Protein 9JM8 (pdb70)

B-factor: mean 16.0, std 9.57, range [5.07, 64.19]

Secondary structure (DSSP, 8-state):
-HHHHHHHHHHHHHHHT-HHHHHHHHHHHHHTT-HHHH--HHHHHHTTSS-HHHHHHHHHHHH-/--HHHHHHHHHHHHHHHHHTT--HHHHHHHHHHHHHHHHHHHHHS--HHHHHHHHHHHHHHHHHH-

Radius of gyration: 13.81 Å; Cα contacts (8 Å, |Δi|>4): 156; chains: 2; bounding box: 30×38×28 Å

Sequence (130 aa):
GEVEKIVREEAARAAREGDKEKLKELLAEAVAKGYVEEATKIAELALKAGAITKEEKAKKYIAKAENMGAVERLAEKAYELLKLVKEAAPLEEVKELADEIIAEAEAALAEKPSVELKVILELAKELLEEAEK

Nearest PDB structures (foldseek):
  8qbt-assembly1_2  TM=5.428E-01  e=6.457E+00  Escherichia coli BW25113
  2ic6-assembly2_B  TM=6.535E-01  e=3.160E+00  Orthohantavirus sinnombreense
  6n9h-assembly1_A  TM=5.692E-01  e=6.966E+00  synthetic construct

Solvent-accessible surface area: 7038 Å² total

Structure (mmCIF, N/CA/C/O backbone):
data_9JM8
#
_entry.id   9JM8
#
_cell.length_a   54.019
_cell.length_b   38.020
_cell.length_c   58.390
_cell.angle_alpha   90.00
_cell.angle_beta   104.15
_cell.angle_gamma   90.00
#
_symmetry.space_group_name_H-M   'C 1 2 1'
#
loop_
_entity.id
_entity.type
_entity.pdbx_description
1 polymer LRD-7A
2 polymer LRD-7V
3 water water
#
loop_
_atom_site.group_PDB
_atom_site.id
_atom_site.type_symbol
_atom_site.label_atom_id
_atom_site.label_alt_id
_atom_site.label_com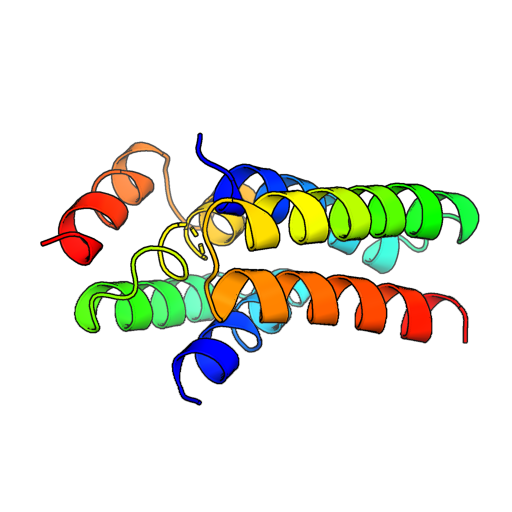p_id
_atom_site.label_asym_id
_atom_site.label_entity_id
_atom_site.label_seq_id
_atom_site.pdbx_PDB_ins_code
_atom_site.Cartn_x
_atom_site.Cartn_y
_atom_site.Cartn_z
_atom_site.occupancy
_atom_site.B_iso_or_equiv
_atom_site.auth_seq_id
_atom_site.auth_comp_id
_atom_site.auth_asym_id
_atom_site.auth_atom_id
_atom_site.pdbx_PDB_model_num
ATOM 1 N N . GLY A 1 3 ? 3.048 -13.975 29.535 1.00 26.98 1 GLY A N 1
ATOM 2 C CA . GLY A 1 3 ? 4.474 -14.352 29.327 1.00 29.61 1 GLY A CA 1
ATOM 3 C C . GLY A 1 3 ? 4.787 -14.956 27.968 1.00 17.74 1 GLY A C 1
ATOM 4 O O . GLY A 1 3 ? 5.465 -14.332 27.137 1.00 18.61 1 GLY A O 1
ATOM 8 N N . GLU A 1 4 ? 4.330 -16.185 27.724 1.00 15.78 2 GLU A N 1
ATOM 9 C CA . GLU A 1 4 ? 4.707 -16.794 26.465 1.00 15.73 2 GLU A CA 1
ATOM 10 C C . GLU A 1 4 ? 3.957 -16.173 25.285 1.00 12.28 2 GLU A C 1
ATOM 11 O O . GLU A 1 4 ? 4.515 -16.096 24.188 1.00 12.98 2 GLU A O 1
ATOM 23 N N . VAL A 1 5 ? 2.714 -15.709 25.477 1.00 11.92 3 VAL A N 1
ATOM 24 C CA . VAL A 1 5 ? 2.005 -15.033 24.388 1.00 13.31 3 VAL A CA 1
ATOM 25 C C . VAL A 1 5 ? 2.800 -13.826 23.926 1.00 11.77 3 VAL A C 1
ATOM 26 O O . VAL A 1 5 ? 2.963 -13.583 22.728 1.00 11.14 3 VAL A O 1
ATOM 39 N N . GLU A 1 6 ? 3.253 -13.024 24.881 1.00 11.07 4 GLU A N 1
ATOM 40 C CA . GLU A 1 6 ? 4.016 -11.829 24.557 1.00 10.02 4 GLU A CA 1
ATOM 41 C C . GLU A 1 6 ? 5.283 -12.177 23.814 1.00 12.06 4 GLU A C 1
ATOM 42 O O . GLU A 1 6 ? 5.626 -11.530 22.825 1.00 11.07 4 GLU A O 1
ATOM 54 N N . LYS A 1 7 ? 5.975 -13.220 24.251 1.00 11.17 5 LYS A N 1
ATOM 55 C CA . LYS A 1 7 ? 7.178 -13.644 23.563 1.00 11.48 5 LYS A CA 1
ATOM 56 C C . LYS A 1 7 ? 6.886 -14.042 22.120 1.00 10.78 5 LYS A C 1
ATOM 57 O O . LYS A 1 7 ? 7.634 -13.688 21.206 1.00 10.60 5 LYS A O 1
ATOM 65 N N . ILE A 1 8 ? 5.820 -14.801 21.892 1.00 11.26 6 ILE A N 1
ATOM 66 C CA . ILE A 1 8 ? 5.509 -15.248 20.540 1.00 10.41 6 ILE A CA 1
ATOM 67 C C . ILE A 1 8 ? 5.194 -14.063 19.636 1.00 9.31 6 ILE A C 1
ATOM 68 O O . ILE A 1 8 ? 5.659 -13.998 18.500 1.00 8.97 6 ILE A O 1
ATOM 84 N N . VAL A 1 9 ? 4.385 -13.122 20.124 1.00 8.21 7 VAL A N 1
ATOM 85 C CA . VAL A 1 9 ? 4.004 -11.955 19.327 1.00 8.80 7 VAL A CA 1
ATOM 86 C C . VAL A 1 9 ? 5.221 -11.102 19.001 1.00 10.24 7 VAL A C 1
ATOM 87 O O . VAL A 1 9 ? 5.389 -10.669 17.866 1.00 8.26 7 VAL A O 1
ATOM 100 N N . ARG A 1 10 ? 6.095 -10.855 19.980 1.00 8.30 8 ARG A N 1
ATOM 101 C CA . ARG A 1 10 ? 7.267 -10.033 19.701 1.00 10.36 8 ARG A CA 1
ATOM 102 C C . ARG A 1 10 ? 8.223 -10.721 18.743 1.00 9.41 8 ARG A C 1
ATOM 103 O O . ARG A 1 10 ? 8.817 -10.069 17.876 1.00 9.28 8 ARG A O 1
ATOM 124 N N A GLU A 1 11 ? 8.384 -12.037 18.866 0.57 9.93 9 GLU A N 1
ATOM 125 N N B GLU A 1 11 ? 8.377 -12.037 18.867 0.43 9.97 9 GLU A N 1
ATOM 126 C CA A GLU A 1 11 ? 9.236 -12.744 17.919 0.57 9.94 9 GLU A CA 1
ATOM 127 C CA B GLU A 1 11 ? 9.224 -12.756 17.926 0.43 10.06 9 GLU A CA 1
ATOM 128 C C A GLU A 1 11 ? 8.652 -12.715 16.514 0.57 9.19 9 GLU A C 1
ATOM 129 C C B GLU A 1 11 ? 8.651 -12.722 16.519 0.43 9.23 9 GLU A C 1
ATOM 130 O O A GLU A 1 11 ? 9.401 -12.614 15.539 0.57 10.52 9 GLU A O 1
ATOM 131 O O B GLU A 1 11 ? 9.406 -12.625 15.549 0.43 10.58 9 GLU A O 1
ATOM 154 N N . ALA A 1 12 ? 7.327 -12.763 16.388 1.00 9.38 10 ALA A N 1
ATOM 155 C CA . ALA A 1 12 ? 6.711 -12.678 15.076 1.00 9.78 10 ALA A CA 1
ATOM 156 C C . ALA A 1 12 ? 6.921 -11.305 14.469 1.00 9.39 10 ALA A C 1
ATOM 157 O O . ALA A 1 12 ? 7.183 -11.191 13.263 1.00 10.21 10 ALA A O 1
ATOM 164 N N . ALA A 1 13 ? 6.792 -10.244 15.271 1.00 8.24 11 ALA A N 1
ATOM 165 C CA . ALA A 1 13 ? 7.098 -8.915 14.756 1.00 8.56 11 ALA A CA 1
ATOM 166 C C . ALA A 1 13 ? 8.536 -8.832 14.243 1.00 9.79 11 ALA A C 1
ATOM 167 O O . ALA A 1 13 ? 8.786 -8.229 13.198 1.00 11.18 11 ALA A O 1
ATOM 174 N N . ARG A 1 14 ? 9.486 -9.420 14.977 1.00 8.26 12 ARG A N 1
ATOM 175 C CA . ARG A 1 14 ? 10.876 -9.404 14.534 1.00 9.43 12 ARG A CA 1
ATOM 176 C C . ARG A 1 14 ? 11.019 -10.181 13.237 1.00 12.25 12 ARG A C 1
ATOM 177 O O . ARG A 1 14 ? 11.683 -9.724 12.302 1.00 11.35 12 ARG A O 1
ATOM 198 N N . ALA A 1 15 ? 10.395 -11.355 13.156 1.00 9.66 13 ALA A N 1
ATOM 199 C CA . ALA A 1 15 ? 10.467 -12.136 11.929 1.00 9.51 13 ALA A CA 1
ATOM 200 C C . ALA A 1 15 ? 9.857 -11.386 10.752 1.00 11.37 13 ALA A C 1
ATOM 201 O O . ALA A 1 15 ? 10.371 -11.458 9.620 1.00 12.03 13 ALA A O 1
ATOM 208 N N . ALA A 1 16 ? 8.755 -10.674 10.987 1.00 9.64 14 ALA A N 1
ATOM 209 C CA . ALA A 1 16 ? 8.148 -9.886 9.928 1.00 10.34 14 ALA A CA 1
ATOM 210 C C . ALA A 1 16 ? 9.090 -8.778 9.479 1.00 9.21 14 ALA A C 1
ATOM 211 O O . ALA A 1 16 ? 9.220 -8.519 8.277 1.00 12.30 14 ALA A O 1
ATOM 218 N N . ARG A 1 17 ? 9.765 -8.120 10.430 1.00 10.30 15 ARG A N 1
ATOM 219 C CA . ARG A 1 17 ? 10.684 -7.046 10.055 1.00 11.07 15 ARG A CA 1
ATOM 220 C C . ARG A 1 17 ? 11.872 -7.599 9.278 1.00 15.24 15 ARG A C 1
ATOM 221 O O . ARG A 1 17 ? 12.364 -6.948 8.348 1.00 13.15 15 ARG A O 1
ATOM 242 N N . GLU A 1 18 ? 12.333 -8.801 9.626 1.00 13.27 16 GLU A N 1
ATOM 243 C CA . GLU A 1 18 ? 13.454 -9.402 8.911 1.00 14.23 16 GLU A CA 1
ATOM 244 C C . GLU A 1 18 ? 13.044 -10.065 7.606 1.00 16.63 16 GLU A C 1
ATOM 245 O O . GLU A 1 18 ? 13.918 -10.355 6.783 1.00 22.00 16 GLU A O 1
ATOM 257 N N . GLY A 1 19 ? 11.755 -10.318 7.392 1.00 15.66 17 GLY A N 1
ATOM 258 C CA . GLY A 1 19 ? 11.312 -11.012 6.196 1.00 15.69 17 GLY A CA 1
ATOM 259 C C . GLY A 1 19 ? 11.501 -12.510 6.241 1.00 22.64 17 GLY A C 1
ATOM 260 O O . GLY A 1 19 ? 11.565 -13.156 5.185 1.00 18.72 17 GLY A O 1
ATOM 264 N N . ASP A 1 20 ? 11.569 -13.095 7.434 1.00 17.03 18 ASP A N 1
ATOM 265 C CA . ASP A 1 20 ? 11.869 -14.519 7.591 1.00 15.33 18 ASP A CA 1
ATOM 266 C C . ASP A 1 20 ? 10.538 -15.267 7.603 1.00 15.55 18 ASP A C 1
ATOM 267 O O . ASP A 1 20 ? 9.868 -15.374 8.636 1.00 12.49 18 ASP A O 1
ATOM 276 N N . LYS A 1 21 ? 10.145 -15.750 6.427 1.00 12.92 19 LYS A N 1
ATOM 277 C CA . LYS A 1 21 ? 8.867 -16.420 6.261 1.00 11.27 19 LYS A CA 1
ATOM 278 C C . LYS A 1 21 ? 8.814 -17.738 7.014 1.00 14.11 19 LYS A C 1
ATOM 279 O O . LYS A 1 21 ? 7.759 -18.109 7.525 1.00 12.58 19 LYS A O 1
ATOM 298 N N . GLU A 1 22 ? 9.917 -18.487 7.078 1.00 13.82 20 GLU A N 1
ATOM 299 C CA . GLU A 1 22 ? 9.871 -19.755 7.797 1.00 13.67 20 GLU A CA 1
ATOM 300 C C . GLU A 1 22 ? 9.652 -19.538 9.295 1.00 11.98 20 GLU A C 1
ATOM 301 O O . GLU A 1 22 ? 8.855 -20.245 9.923 1.00 13.13 20 GLU A O 1
ATOM 313 N N . LYS A 1 23 ? 10.353 -18.571 9.898 1.00 14.40 21 LYS A N 1
ATOM 314 C CA . LYS A 1 23 ? 10.148 -18.310 11.316 1.00 12.31 21 LYS A CA 1
ATOM 315 C C . LYS A 1 23 ? 8.731 -17.824 11.572 1.00 11.17 21 LYS A C 1
ATOM 316 O O . LYS A 1 23 ? 8.112 -18.211 12.565 1.00 11.18 21 LYS A O 1
ATOM 335 N N . LEU A 1 24 ? 8.181 -17.008 10.666 1.00 13.55 22 LEU A N 1
ATOM 336 C CA . LEU A 1 24 ? 6.794 -16.576 10.813 1.00 12.63 22 LEU A CA 1
ATOM 337 C C . LEU A 1 24 ? 5.860 -17.772 10.846 1.00 10.54 22 LEU A C 1
ATOM 338 O O . LEU A 1 24 ? 4.950 -17.840 11.672 1.00 10.60 22 LEU A O 1
ATOM 354 N N . LYS A 1 25 ? 6.044 -18.719 9.932 1.00 9.89 23 LYS A N 1
ATOM 355 C CA . LYS A 1 25 ? 5.187 -19.893 9.925 1.00 9.95 23 LYS A CA 1
ATOM 356 C C . LYS A 1 25 ? 5.404 -20.777 11.153 1.00 9.77 23 LYS A C 1
ATOM 357 O O . LYS A 1 25 ? 4.452 -21.370 11.663 1.00 11.73 23 LYS A O 1
ATOM 376 N N . GLU A 1 26 ? 6.642 -20.877 11.646 1.00 9.46 24 GLU A N 1
ATOM 377 C CA . GLU A 1 26 ? 6.903 -21.681 12.840 1.00 9.80 24 GLU A CA 1
ATOM 378 C C . GLU A 1 26 ? 6.217 -21.061 14.060 1.00 11.67 24 GLU A C 1
ATOM 379 O O . GLU A 1 26 ? 5.611 -21.766 14.874 1.00 10.67 24 GLU A O 1
ATOM 387 N N . LEU A 1 27 ? 6.306 -19.733 14.198 1.00 9.59 25 LEU A N 1
ATOM 388 C CA . LEU A 1 27 ? 5.638 -19.040 15.293 1.00 9.93 25 LEU A CA 1
ATOM 389 C C . LEU A 1 27 ? 4.128 -19.127 15.165 1.00 9.34 25 LEU A C 1
ATOM 390 O O . LEU A 1 27 ? 3.431 -19.342 16.153 1.00 10.02 25 LEU A O 1
ATOM 406 N N . LEU A 1 28 ? 3.615 -18.995 13.949 1.00 8.49 26 LEU A N 1
ATOM 407 C CA . LEU A 1 28 ? 2.195 -19.207 13.694 1.00 8.94 26 LEU A CA 1
ATOM 408 C C . LEU A 1 28 ? 1.768 -20.590 14.164 1.00 9.50 26 LEU A C 1
ATOM 409 O O . LEU A 1 28 ? 0.747 -20.745 14.836 1.00 9.96 26 LEU A O 1
ATOM 425 N N . ALA A 1 29 ? 2.561 -21.613 13.833 1.00 9.66 27 ALA A N 1
ATOM 426 C CA . ALA A 1 29 ? 2.200 -22.978 14.226 1.00 9.69 27 ALA A CA 1
ATOM 427 C C . ALA A 1 29 ? 2.167 -23.130 15.740 1.00 10.42 27 ALA A C 1
ATOM 428 O O . ALA A 1 29 ? 1.322 -23.855 16.289 1.00 9.42 27 ALA A O 1
ATOM 432 N N . GLU A 1 30 ? 3.077 -22.445 16.433 1.00 10.08 28 GLU A N 1
ATOM 433 C CA . GLU A 1 30 ? 3.094 -22.466 17.893 1.00 9.39 28 GLU A CA 1
ATOM 434 C C . GLU A 1 30 ? 1.842 -21.834 18.485 1.00 9.86 28 GLU A C 1
ATOM 435 O O . GLU A 1 30 ? 1.197 -22.396 19.378 1.00 10.47 28 GLU A O 1
ATOM 447 N N . ALA A 1 31 ? 1.501 -20.630 18.021 1.00 9.13 29 ALA A N 1
ATOM 448 C CA . ALA A 1 31 ? 0.301 -19.967 18.500 1.00 8.57 29 ALA A CA 1
ATOM 449 C C . ALA A 1 31 ? -0.952 -20.803 18.252 1.00 7.37 29 ALA A C 1
ATOM 450 O O . ALA A 1 31 ? -1.856 -20.854 19.103 1.00 10.28 29 ALA A O 1
ATOM 457 N N . VAL A 1 32 ? -1.010 -21.472 17.097 1.00 9.19 30 VAL A N 1
ATOM 458 C CA . VAL A 1 32 ? -2.163 -22.298 16.751 1.00 8.95 30 VAL A CA 1
ATOM 459 C C . VAL A 1 32 ? -2.280 -23.486 17.694 1.00 9.74 30 VAL A C 1
ATOM 460 O O . VAL A 1 32 ? -3.354 -23.772 18.242 1.00 10.95 30 VAL A O 1
ATOM 473 N N . ALA A 1 33 ? -1.171 -24.197 17.896 1.00 10.10 31 ALA A N 1
ATOM 474 C CA . ALA A 1 33 ? -1.200 -25.396 18.728 1.00 11.75 31 ALA A CA 1
ATOM 475 C C . ALA A 1 33 ? -1.529 -25.054 20.163 1.00 11.17 31 ALA A C 1
ATOM 476 O O . ALA A 1 33 ? -2.151 -25.856 20.863 1.00 13.70 31 ALA A O 1
ATOM 480 N N . LYS A 1 34 ? -1.125 -23.882 20.624 1.00 13.15 32 LYS A N 1
ATOM 481 C CA . LYS A 1 34 ? -1.369 -23.475 21.996 1.00 11.38 32 LYS A CA 1
ATOM 482 C C . LYS A 1 34 ? -2.725 -22.808 22.176 1.00 10.68 32 LYS A C 1
ATOM 483 O O . LYS A 1 34 ? -3.095 -22.458 23.300 1.00 12.64 32 LYS A O 1
ATOM 502 N N . GLY A 1 35 ? -3.516 -22.696 21.113 1.00 9.34 33 GLY A N 1
ATOM 503 C CA . GLY A 1 35 ? -4.841 -22.128 21.245 1.00 9.78 33 GLY A CA 1
ATOM 504 C C . GLY A 1 35 ? -4.877 -20.646 21.502 1.00 9.07 33 GLY A C 1
ATOM 505 O O . GLY A 1 35 ? -5.842 -20.157 22.092 1.00 11.38 33 GLY A O 1
ATOM 509 N N . TYR A 1 36 ? -3.859 -19.908 21.053 1.00 8.76 34 TYR A N 1
ATOM 510 C CA . TYR A 1 36 ? -3.825 -18.459 21.224 1.00 7.55 34 TYR A CA 1
ATOM 511 C C . TYR A 1 36 ? -4.491 -17.842 19.997 1.00 8.43 34 TYR A C 1
ATOM 512 O O . TYR A 1 36 ? -3.849 -17.654 18.953 1.00 9.05 34 TYR A O 1
ATOM 530 N N . VAL A 1 37 ? -5.775 -17.489 20.125 1.00 8.82 35 VAL A N 1
ATOM 531 C CA . VAL A 1 37 ? -6.528 -17.050 18.956 1.00 9.88 35 VAL A CA 1
ATOM 532 C C . VAL A 1 37 ? -6.030 -15.698 18.478 1.00 9.34 35 VAL A C 1
ATOM 533 O O . VAL A 1 37 ? -5.764 -15.495 17.292 1.00 8.67 35 VAL A O 1
ATOM 546 N N A GLU A 1 38 ? -5.929 -14.735 19.389 0.71 9.17 36 GLU A N 1
ATOM 547 N N B GLU A 1 38 ? -5.899 -14.746 19.383 0.29 9.25 36 GLU A N 1
ATOM 548 C CA A GLU A 1 38 ? -5.493 -13.399 19.006 0.71 8.41 36 GLU A CA 1
ATOM 549 C CA B GLU A 1 38 ? -5.492 -13.426 18.934 0.29 8.44 36 GLU A CA 1
ATOM 550 C C A GLU A 1 38 ? -4.103 -13.438 18.386 0.71 7.59 36 GLU A C 1
ATOM 551 C C B GLU A 1 38 ? -4.085 -13.439 18.373 0.29 7.71 36 GLU A C 1
ATOM 552 O O A GLU A 1 38 ? -3.858 -12.841 17.330 0.71 7.91 36 GLU A O 1
ATOM 553 O O B GLU A 1 38 ? -3.812 -12.802 17.350 0.29 7.90 36 GLU A O 1
ATOM 576 N N . ALA A 1 39 ? -3.176 -14.168 19.014 1.00 7.02 37 ALA A N 1
ATOM 577 C CA . ALA A 1 39 ? -1.832 -14.252 18.466 1.00 7.49 37 ALA A CA 1
ATOM 578 C C . ALA A 1 39 ? -1.853 -14.921 17.097 1.00 6.14 37 ALA A C 1
ATOM 579 O O . ALA A 1 39 ? -1.161 -14.480 16.173 1.00 7.11 37 ALA A O 1
ATOM 586 N N . THR A 1 40 ? -2.662 -15.961 16.934 1.00 7.20 38 THR A N 1
ATOM 587 C CA . THR A 1 40 ? -2.767 -16.626 15.638 1.00 5.75 38 THR A CA 1
ATOM 588 C C . THR A 1 40 ? -3.236 -15.656 14.562 1.00 6.53 38 THR A C 1
ATOM 589 O O . THR A 1 40 ? -2.669 -15.609 13.468 1.00 6.15 38 THR A O 1
ATOM 600 N N . LYS A 1 41 ? -4.259 -14.882 14.849 1.00 6.46 39 LYS A N 1
ATOM 601 C CA . LYS A 1 41 ? -4.813 -13.991 13.846 1.00 6.95 39 LYS A CA 1
ATOM 602 C C . LYS A 1 41 ? -3.817 -12.935 13.467 1.00 7.33 39 LYS A C 1
ATOM 603 O O . LYS A 1 41 ? -3.646 -12.625 12.278 1.00 8.27 39 LYS A O 1
ATOM 641 N N . ILE A 1 43 ? -0.437 -13.026 13.802 1.00 6.11 41 ILE A N 1
ATOM 642 C CA . ILE A 1 43 ? 0.720 -13.618 13.137 1.00 6.31 41 ILE A CA 1
ATOM 643 C C . ILE A 1 43 ? 0.319 -14.100 11.739 1.00 6.34 41 ILE A C 1
ATOM 644 O O . ILE A 1 43 ? 1.093 -13.964 10.772 1.00 7.14 41 ILE A O 1
ATOM 660 N N . ALA A 1 44 ? -0.860 -14.702 11.616 1.00 6.56 42 ALA A N 1
ATOM 661 C CA . ALA A 1 44 ? -1.319 -15.133 10.298 1.00 7.21 42 ALA A CA 1
ATOM 662 C C . ALA A 1 44 ? -1.425 -13.961 9.339 1.00 5.88 42 ALA A C 1
ATOM 663 O O . ALA A 1 44 ? -1.119 -14.100 8.154 1.00 6.79 42 ALA A O 1
ATOM 670 N N . GLU A 1 45 ? -1.876 -12.802 9.811 1.00 5.89 43 GLU A N 1
ATOM 671 C CA . GLU A 1 45 ? -1.958 -11.665 8.907 1.00 5.40 43 GLU A CA 1
ATOM 672 C C . GLU A 1 45 ? -0.574 -11.168 8.504 1.00 6.93 43 GLU A C 1
ATOM 673 O O . GLU A 1 45 ? -0.351 -10.826 7.339 1.00 7.30 43 GLU A O 1
ATOM 685 N N . LEU A 1 46 ? 0.376 -11.106 9.437 1.00 6.20 44 LEU A N 1
ATOM 686 C CA . LEU A 1 46 ? 1.745 -10.775 9.039 1.00 5.89 44 LEU A CA 1
ATOM 687 C C . LEU A 1 46 ? 2.256 -11.786 8.018 1.00 5.81 44 LEU A C 1
ATOM 688 O O . LEU A 1 46 ? 2.918 -11.413 7.037 1.00 6.95 44 LEU A O 1
ATOM 704 N N . ALA A 1 47 ? 2.002 -13.076 8.253 1.00 5.81 45 ALA A N 1
ATOM 705 C CA . ALA A 1 47 ? 2.467 -14.109 7.323 1.00 7.95 45 ALA A CA 1
ATOM 706 C C . ALA A 1 47 ? 1.812 -13.964 5.949 1.00 7.33 45 ALA A C 1
ATOM 707 O O . ALA A 1 47 ? 2.454 -14.182 4.914 1.00 8.10 45 ALA A O 1
ATOM 714 N N . LEU A 1 48 ? 0.544 -13.592 5.920 1.00 5.70 46 LEU A N 1
ATOM 715 C CA . LEU A 1 48 ? -0.152 -13.364 4.658 1.00 5.39 46 LEU A CA 1
ATOM 716 C C . LEU A 1 48 ? 0.467 -12.173 3.929 1.00 9.18 46 LEU A C 1
ATOM 717 O O . LEU A 1 48 ? 0.863 -12.270 2.761 1.00 9.26 46 LEU A O 1
ATOM 733 N N . LYS A 1 49 ? 0.655 -11.051 4.628 1.00 6.36 47 LYS A N 1
ATOM 734 C CA . LYS A 1 49 ? 1.259 -9.892 3.984 1.00 7.36 47 LYS A CA 1
ATOM 735 C C . LYS A 1 49 ? 2.676 -10.182 3.501 1.00 7.84 47 LYS A C 1
ATOM 736 O O . LYS A 1 49 ? 3.100 -9.628 2.482 1.00 8.54 47 LYS A O 1
ATOM 755 N N . ALA A 1 50 ? 3.420 -11.021 4.196 1.00 7.17 48 ALA A N 1
ATOM 756 C CA . ALA A 1 50 ? 4.758 -11.437 3.791 1.00 7.94 48 ALA A CA 1
ATOM 757 C C . ALA A 1 50 ? 4.740 -12.438 2.646 1.00 8.76 48 ALA A C 1
ATOM 758 O O . ALA A 1 50 ? 5.816 -12.818 2.137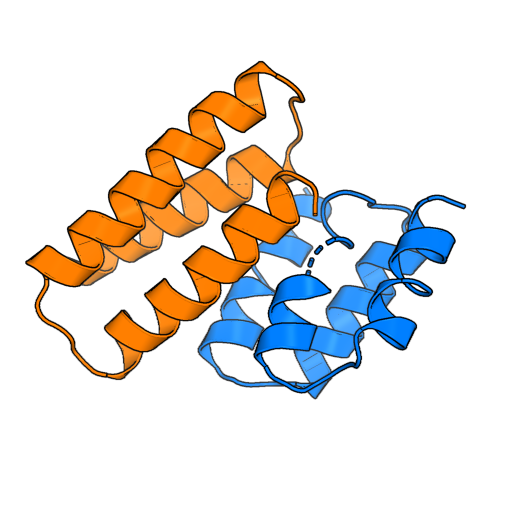 1.00 10.33 48 ALA A O 1
ATOM 765 N N . GLY A 1 51 ? 3.559 -12.882 2.225 1.00 7.57 49 GLY A N 1
ATOM 766 C CA . GLY A 1 51 ? 3.505 -13.897 1.187 1.00 10.30 49 GLY A CA 1
ATOM 767 C C . GLY A 1 51 ? 3.865 -15.295 1.630 1.00 7.37 49 GLY A C 1
ATOM 768 O O . GLY A 1 51 ? 4.158 -16.165 0.778 1.00 10.29 49 GLY A O 1
ATOM 772 N N . ALA A 1 52 ? 3.864 -15.562 2.928 1.00 8.86 50 ALA A N 1
ATOM 773 C CA . ALA A 1 52 ? 4.268 -16.855 3.452 1.00 8.17 50 ALA A CA 1
ATOM 774 C C . ALA A 1 52 ? 3.127 -17.868 3.487 1.00 7.67 50 ALA A C 1
ATOM 775 O O . ALA A 1 52 ? 3.384 -19.080 3.507 1.00 7.72 50 ALA A O 1
ATOM 782 N N . ILE A 1 53 ? 1.882 -17.393 3.566 1.00 6.33 51 ILE A N 1
ATOM 783 C CA . ILE A 1 53 ? 0.700 -18.243 3.587 1.00 5.83 51 ILE A CA 1
ATOM 784 C C . ILE A 1 53 ? -0.347 -17.603 2.684 1.00 6.96 51 ILE A C 1
ATOM 785 O O . ILE A 1 53 ? -0.280 -16.413 2.349 1.0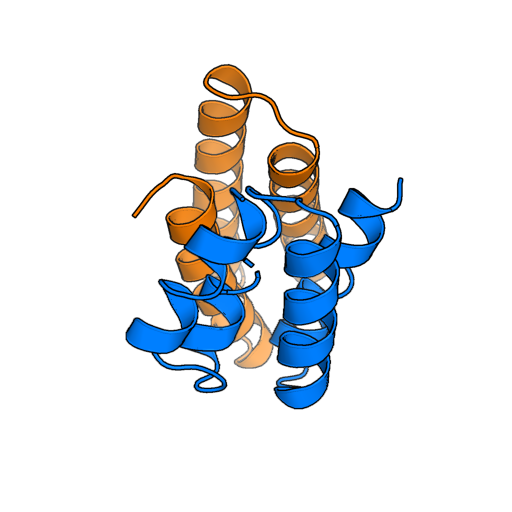0 7.08 51 ILE A O 1
ATOM 801 N N . THR A 1 54 ? -1.369 -18.380 2.375 1.00 7.40 52 THR A N 1
ATOM 802 C CA . THR A 1 54 ? -2.506 -17.908 1.605 1.00 5.23 52 THR A CA 1
ATOM 803 C C . THR A 1 54 ? -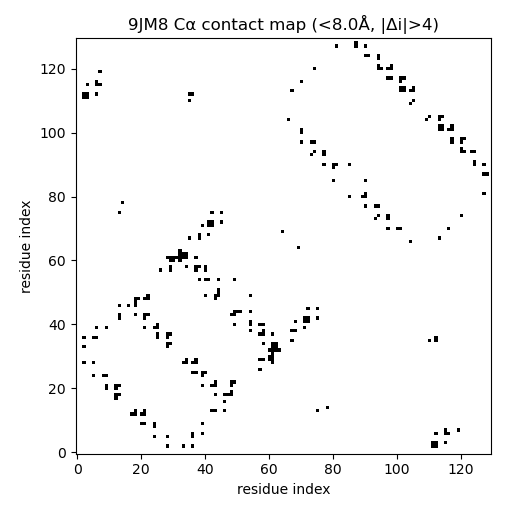3.680 -17.561 2.518 1.00 6.07 52 THR A C 1
ATOM 804 O O . THR A 1 54 ? -3.705 -17.870 3.708 1.00 6.98 52 THR A O 1
ATOM 815 N N . LYS A 1 55 ? -4.693 -16.919 1.934 1.00 8.17 53 LYS A N 1
ATOM 816 C CA . LYS A 1 55 ? -5.899 -16.598 2.682 1.00 5.55 53 LYS A CA 1
ATOM 817 C C . LYS A 1 55 ? -6.617 -17.864 3.140 1.00 7.83 53 LYS A C 1
ATOM 818 O O . LYS A 1 55 ? -7.108 -17.935 4.275 1.00 7.62 53 LYS A O 1
ATOM 826 N N . GLU A 1 56 ? -6.644 -18.898 2.307 1.00 7.48 54 GLU A N 1
ATOM 827 C CA . GLU A 1 56 ? -7.267 -20.154 2.732 1.00 8.21 54 GLU A CA 1
ATOM 828 C C . GLU A 1 56 ? -6.490 -20.800 3.875 1.00 8.32 54 GLU A C 1
ATOM 829 O O . GLU A 1 56 ? -7.079 -21.297 4.849 1.00 8.32 54 GLU A O 1
ATOM 841 N N . GLU A 1 57 ? -5.167 -20.779 3.813 1.00 7.24 55 GLU A N 1
ATOM 842 C CA . GLU A 1 57 ? -4.366 -21.305 4.914 1.00 6.51 55 GLU A CA 1
ATOM 843 C C . GLU A 1 57 ? -4.612 -20.503 6.180 1.00 6.78 55 GLU A C 1
ATOM 844 O O . GLU A 1 57 ? -4.776 -21.078 7.260 1.00 8.14 55 GLU A O 1
ATOM 856 N N . LYS A 1 58 ? -4.656 -19.176 6.064 1.00 6.93 56 LYS A N 1
ATOM 857 C CA . LYS A 1 58 ? -4.964 -18.330 7.206 1.00 7.14 56 LYS A CA 1
ATOM 858 C C . LYS A 1 58 ? -6.272 -18.749 7.858 1.00 7.45 56 LYS A C 1
ATOM 859 O O . LYS A 1 58 ? -6.351 -18.872 9.084 1.00 7.57 56 LYS A O 1
ATOM 878 N N . ALA A 1 59 ? -7.317 -18.958 7.052 1.00 5.90 57 ALA A N 1
ATOM 879 C CA . ALA A 1 59 ? -8.601 -19.339 7.634 1.00 7.74 57 ALA A CA 1
ATOM 880 C C . ALA A 1 59 ? -8.493 -20.664 8.369 1.00 8.42 57 ALA A C 1
ATOM 881 O O . ALA A 1 59 ? -9.060 -20.817 9.451 1.00 8.10 57 ALA A O 1
ATOM 885 N N A LYS A 1 60 ? -7.739 -21.613 7.820 0.69 8.29 58 LYS A N 1
ATOM 886 N N B LYS A 1 60 ? -7.756 -21.627 7.803 0.31 8.33 58 LYS A N 1
ATOM 887 C CA A LYS A 1 60 ? -7.581 -22.916 8.459 0.69 8.77 58 LYS A CA 1
ATOM 888 C CA B LYS A 1 60 ? -7.580 -22.917 8.464 0.31 8.81 58 LYS A CA 1
ATOM 889 C C A LYS A 1 60 ? -6.796 -22.818 9.759 0.69 8.14 58 LYS A C 1
ATOM 890 C C B LYS A 1 60 ? -6.828 -22.774 9.782 0.31 8.43 58 LYS A C 1
ATOM 891 O O A LYS A 1 60 ? -7.164 -23.454 10.760 0.69 9.19 58 LYS A O 1
ATOM 892 O O B LYS A 1 60 ? -7.221 -23.364 10.799 0.31 9.18 58 LYS A O 1
ATOM 907 N N . TYR A 1 61 ? -5.750 -21.983 9.790 1.00 7.32 59 TYR A N 1
ATOM 908 C CA . TYR A 1 61 ? -4.979 -21.802 11.012 1.00 8.01 59 TYR A CA 1
ATOM 909 C C . TYR A 1 61 ? -5.847 -21.166 12.097 1.00 6.89 59 TYR A C 1
ATOM 910 O O . TYR A 1 61 ? -5.789 -21.563 13.276 1.00 6.99 59 TYR A O 1
ATOM 928 N N . ILE A 1 62 ? -6.644 -20.149 11.728 1.00 7.08 60 ILE A N 1
ATOM 929 C CA . ILE A 1 62 ? -7.488 -19.485 12.707 1.00 7.01 60 ILE A CA 1
ATOM 930 C C . ILE A 1 62 ? -8.484 -20.478 13.277 1.00 9.13 60 ILE A C 1
ATOM 931 O O . ILE A 1 62 ? -8.704 -20.528 14.497 1.00 9.00 60 ILE A O 1
ATOM 947 N N . ALA A 1 63 ? -9.080 -21.299 12.411 1.00 8.89 61 ALA A N 1
ATOM 948 C CA . ALA A 1 63 ? -10.036 -22.300 12.888 1.00 8.32 61 ALA A CA 1
ATOM 949 C C . ALA A 1 63 ? -9.383 -23.266 13.862 1.00 9.57 61 ALA A C 1
ATOM 950 O O . ALA A 1 63 ? -9.965 -23.602 14.902 1.00 10.67 61 ALA A O 1
ATOM 954 N N . LYS A 1 64 ? -8.184 -23.724 13.553 1.00 8.70 62 LYS A N 1
ATOM 955 C CA . LYS A 1 64 ? -7.500 -24.671 14.416 1.00 10.84 62 LYS A CA 1
ATOM 956 C C . LYS A 1 64 ? -7.166 -24.030 15.755 1.00 11.76 62 LYS A C 1
ATOM 957 O O . LYS A 1 64 ? -7.269 -24.672 16.805 1.00 12.21 62 LYS A O 1
ATOM 976 N N . ALA A 1 65 ? -6.771 -22.759 15.756 1.00 9.41 63 ALA A N 1
ATOM 977 C CA . ALA A 1 65 ? -6.470 -22.107 17.018 1.00 9.49 63 ALA A CA 1
ATOM 978 C C . ALA A 1 65 ? -7.720 -21.991 17.876 1.00 10.50 63 ALA A C 1
ATOM 979 O O . ALA A 1 65 ? -7.668 -22.191 19.097 1.00 12.67 63 ALA A O 1
ATOM 986 N N . GLU A 1 66 ? -8.853 -21.650 17.266 1.00 11.41 64 GLU A N 1
ATOM 987 C CA . GLU A 1 66 ? -10.090 -21.547 18.035 1.00 12.67 64 GLU A CA 1
ATOM 988 C C . GLU A 1 66 ? -10.475 -22.888 18.629 1.00 12.84 64 GLU A C 1
ATOM 989 O O . GLU A 1 66 ? -10.915 -22.958 19.783 1.00 15.19 64 GLU A O 1
ATOM 1001 N N . ASN A 1 67 ? -10.269 -23.960 17.878 1.00 13.20 65 ASN A N 1
ATOM 1002 C CA . ASN A 1 67 ? -10.503 -25.332 18.329 1.00 20.64 65 ASN A CA 1
ATOM 1003 C C . ASN A 1 67 ? -9.648 -25.603 19.544 1.00 23.95 65 ASN A C 1
ATOM 1004 O O . ASN A 1 67 ? -8.442 -25.341 19.538 1.00 24.29 65 ASN A O 1
ATOM 1015 N N . MET B 2 1 ? -12.406 -9.097 8.579 1.00 35.13 0 MET B N 1
ATOM 1016 C CA . MET B 2 1 ? -11.246 -9.074 9.452 1.00 16.04 0 MET B CA 1
ATOM 1017 C C . MET B 2 1 ? -11.629 -8.520 1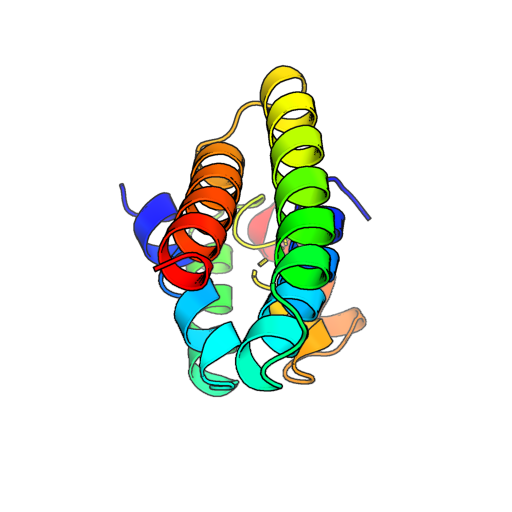0.813 1.00 17.83 0 MET B C 1
ATOM 1018 O O . MET B 2 1 ? -12.453 -7.601 10.921 1.00 20.15 0 MET B O 1
ATOM 1020 N N . GLY B 2 2 ? -11.039 -9.078 11.869 1.00 11.21 1 GLY B N 1
ATOM 1021 C CA . GLY B 2 2 ? -11.175 -8.535 13.200 1.00 11.26 1 GLY B CA 1
ATOM 1022 C C . GLY B 2 2 ? -10.074 -7.539 13.527 1.00 9.60 1 GLY B C 1
ATOM 1023 O O . GLY B 2 2 ? -9.316 -7.079 12.671 1.00 9.67 1 GLY B O 1
ATOM 1024 N N . ALA B 2 3 ? -9.978 -7.219 14.805 1.00 7.51 2 ALA B N 1
ATOM 1025 C CA . ALA B 2 3 ? -9.172 -6.078 15.227 1.00 8.80 2 ALA B CA 1
ATOM 1026 C C . ALA B 2 3 ? -7.679 -6.331 15.061 1.00 8.03 2 ALA B C 1
ATOM 1027 O O . ALA B 2 3 ? -6.952 -5.467 14.558 1.00 7.90 2 ALA B O 1
ATOM 1034 N N . VAL B 2 4 ? -7.184 -7.490 15.495 1.00 7.04 3 VAL B N 1
ATOM 1035 C CA . VAL B 2 4 ? -5.741 -7.709 15.446 1.00 7.52 3 VAL B CA 1
ATOM 1036 C C . VAL B 2 4 ? -5.244 -7.831 14.015 1.00 8.00 3 VAL B C 1
ATOM 1037 O O . VAL B 2 4 ? -4.122 -7.409 13.707 1.00 7.45 3 VAL B O 1
ATOM 1050 N N . GLU B 2 5 ? -6.052 -8.384 13.109 1.00 7.45 4 GLU B N 1
ATOM 1051 C CA . GLU B 2 5 ? -5.663 -8.467 11.704 1.00 7.60 4 GLU B CA 1
ATOM 1052 C C . GLU B 2 5 ? -5.539 -7.074 11.104 1.00 7.74 4 GLU B C 1
ATOM 1053 O O . GLU B 2 5 ? -4.607 -6.805 10.336 1.00 7.32 4 GLU B O 1
ATOM 1065 N N . ARG B 2 6 ? -6.486 -6.185 11.399 1.00 8.03 5 ARG B N 1
ATOM 1066 C CA . ARG B 2 6 ? -6.383 -4.818 10.899 1.00 9.34 5 ARG B CA 1
ATOM 1067 C C . ARG B 2 6 ? -5.103 -4.158 11.390 1.00 7.40 5 ARG B C 1
ATOM 1068 O O . ARG B 2 6 ? -4.424 -3.437 10.644 1.00 8.22 5 ARG B O 1
ATOM 1089 N N . LEU B 2 7 ? -4.751 -4.385 12.652 1.00 7.35 6 LEU B N 1
ATOM 1090 C CA . LEU B 2 7 ? -3.515 -3.830 13.194 1.00 6.69 6 LEU B CA 1
ATOM 1091 C C . LEU B 2 7 ? -2.287 -4.434 12.543 1.00 6.10 6 LEU B C 1
ATOM 1092 O O . LEU B 2 7 ? -1.339 -3.720 12.227 1.00 7.33 6 LEU B O 1
ATOM 1108 N N . ALA B 2 8 ? -2.297 -5.741 12.300 1.00 7.08 7 ALA B N 1
ATOM 1109 C CA . ALA B 2 8 ? -1.153 -6.388 11.683 1.00 6.68 7 ALA B CA 1
ATOM 1110 C C . ALA B 2 8 ? -0.930 -5.868 10.274 1.00 7.66 7 ALA B C 1
ATOM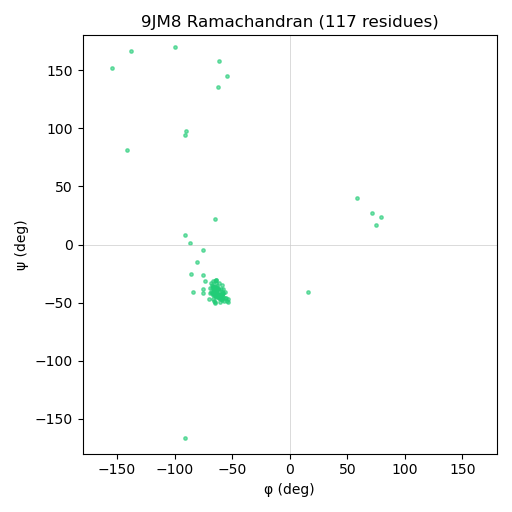 1111 O O . ALA B 2 8 ? 0.216 -5.730 9.822 1.00 7.27 7 ALA B O 1
ATOM 1118 N N . GLU B 2 9 ? -2.015 -5.634 9.544 1.00 7.18 8 GLU B N 1
ATOM 1119 C CA . GLU B 2 9 ? -1.901 -5.123 8.188 1.00 7.94 8 GLU B CA 1
ATOM 1120 C C . GLU B 2 9 ? -1.231 -3.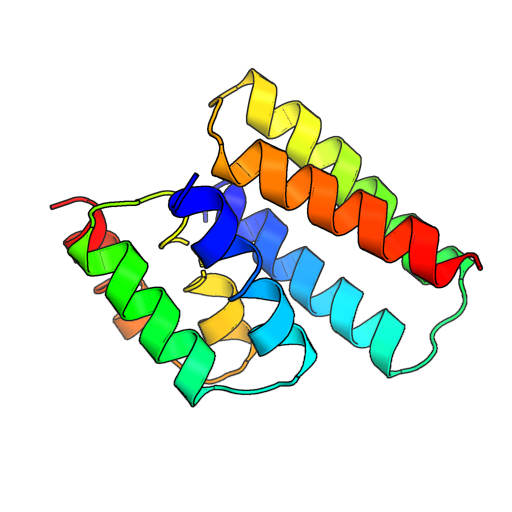757 8.185 1.00 7.82 8 GLU B C 1
ATOM 1121 O O . GLU B 2 9 ? -0.331 -3.481 7.386 1.00 8.01 8 GLU B O 1
ATOM 1133 N N . LYS B 2 10 ? -1.644 -2.893 9.095 1.00 6.48 9 LYS B N 1
ATOM 1134 C CA . LYS B 2 10 ? -1.016 -1.577 9.233 1.00 7.92 9 LYS B CA 1
ATOM 1135 C C . LYS B 2 10 ? 0.422 -1.695 9.733 1.00 6.70 9 LYS B C 1
ATOM 1136 O O . LYS B 2 10 ? 1.300 -0.949 9.286 1.00 7.72 9 LYS B O 1
ATOM 1155 N N . ALA B 2 11 ? 0.690 -2.625 10.638 1.00 6.88 10 ALA B N 1
ATOM 1156 C CA . ALA B 2 11 ? 2.040 -2.819 11.146 1.00 7.19 10 ALA B CA 1
ATOM 1157 C C . ALA B 2 11 ? 2.990 -3.226 10.031 1.00 7.12 10 ALA B C 1
ATOM 1158 O O . ALA B 2 11 ? 4.150 -2.783 9.992 1.00 7.84 10 ALA B O 1
ATOM 1165 N N . TYR B 2 12 ? 2.522 -4.066 9.107 1.00 7.07 11 TYR B N 1
ATOM 1166 C CA . TYR B 2 12 ? 3.345 -4.449 7.965 1.00 6.48 11 TYR B CA 1
ATOM 1167 C C . TYR B 2 12 ? 3.710 -3.227 7.140 1.00 7.58 11 TYR B C 1
ATOM 1168 O O . TYR B 2 12 ? 4.856 -3.082 6.693 1.00 7.99 11 TYR B O 1
ATOM 1186 N N . GLU B 2 13 ? 2.739 -2.345 6.909 1.00 7.64 12 GLU B N 1
ATOM 1187 C CA . GLU B 2 13 ? 3.020 -1.107 6.184 1.00 9.60 12 GLU B CA 1
ATOM 1188 C C . GLU B 2 13 ? 3.998 -0.223 6.953 1.00 9.07 12 GLU B C 1
ATOM 1189 O O . GLU B 2 13 ? 4.851 0.443 6.352 1.00 8.87 12 GLU B O 1
ATOM 1201 N N . LEU B 2 14 ? 3.876 -0.188 8.282 1.00 6.86 13 LEU B N 1
ATOM 1202 C CA . LEU B 2 14 ? 4.784 0.592 9.121 1.00 7.52 13 LEU B CA 1
ATOM 1203 C C . LEU B 2 14 ? 6.207 0.061 9.013 1.00 8.99 13 LEU B C 1
ATOM 1204 O O . LEU B 2 14 ? 7.172 0.836 8.904 1.00 7.94 13 LEU B O 1
ATOM 1220 N N . LEU B 2 15 ? 6.365 -1.263 9.028 1.00 8.62 14 LEU B N 1
ATOM 1221 C CA . LEU B 2 15 ? 7.691 -1.859 8.865 1.00 9.31 14 LEU B CA 1
ATOM 1222 C C . LEU B 2 15 ? 8.282 -1.508 7.504 1.00 9.45 14 LEU B C 1
ATOM 1223 O O . LEU B 2 15 ? 9.499 -1.248 7.382 1.00 8.88 14 LEU B O 1
ATOM 1239 N N . LYS B 2 16 ? 7.447 -1.469 6.465 1.00 7.90 15 LYS B N 1
ATOM 1240 C CA . LYS B 2 16 ? 7.921 -1.042 5.155 1.00 8.89 15 LYS B CA 1
ATOM 1241 C C . LYS B 2 16 ? 8.434 0.389 5.200 1.00 8.47 15 LYS B C 1
ATOM 1242 O O . LYS B 2 16 ? 9.508 0.688 4.662 1.00 10.40 15 LYS B O 1
ATOM 1261 N N . LEU B 2 17 ? 7.682 1.291 5.824 1.00 8.57 16 LEU B N 1
ATOM 1262 C CA . LEU B 2 17 ? 8.148 2.675 5.926 1.00 8.90 16 LEU B CA 1
ATOM 1263 C C . LEU B 2 17 ? 9.496 2.760 6.635 1.00 9.60 16 LEU B C 1
ATOM 1264 O O . LEU B 2 17 ? 10.383 3.520 6.225 1.00 9.90 16 LEU B O 1
ATOM 1280 N N . VAL B 2 18 ? 9.675 1.998 7.709 1.00 7.72 17 VAL B N 1
ATOM 1281 C CA . VAL B 2 18 ? 10.935 2.050 8.447 1.00 8.27 17 VAL B CA 1
ATOM 1282 C C . VAL B 2 18 ? 12.071 1.508 7.594 1.00 10.11 17 VAL B C 1
ATOM 1283 O O . VAL B 2 18 ? 13.134 2.135 7.473 1.00 9.65 17 VAL B O 1
ATOM 1296 N N . LYS B 2 19 ? 11.855 0.350 6.960 1.00 8.69 18 LYS B N 1
ATOM 1297 C CA . LYS B 2 19 ? 12.912 -0.266 6.157 1.00 9.27 18 LYS B CA 1
ATOM 1298 C C . LYS B 2 19 ? 13.310 0.583 4.968 1.00 10.41 18 LYS B C 1
ATOM 1299 O O . LYS B 2 19 ? 14.483 0.561 4.573 1.00 12.01 18 LYS B O 1
ATOM 1318 N N . GLU B 2 20 ? 12.375 1.322 4.377 1.00 9.49 19 GLU B N 1
ATOM 1319 C CA . GLU B 2 20 ? 12.642 2.174 3.220 1.00 11.33 19 GLU B CA 1
ATOM 1320 C C . GLU B 2 20 ? 13.037 3.584 3.611 1.00 9.67 19 GLU B C 1
ATOM 1321 O O . GLU B 2 20 ? 13.157 4.447 2.740 1.00 11.12 19 GLU B O 1
ATOM 1333 N N . ALA B 2 21 ? 13.254 3.832 4.899 1.00 8.48 20 ALA B N 1
ATOM 1334 C CA . ALA B 2 21 ? 13.731 5.130 5.362 1.00 7.43 20 ALA B CA 1
ATOM 1335 C C . ALA B 2 21 ? 12.774 6.249 4.955 1.00 10.45 20 ALA B C 1
ATOM 1336 O O . ALA B 2 21 ? 13.187 7.356 4.585 1.00 11.54 20 ALA B O 1
ATOM 1343 N N . ALA B 2 22 ? 11.467 5.976 5.041 1.00 9.79 21 ALA B N 1
ATOM 1344 C CA . ALA B 2 22 ? 10.493 7.012 4.814 1.00 10.68 21 ALA B CA 1
ATOM 1345 C C . ALA B 2 22 ? 10.666 8.134 5.839 1.00 11.52 21 ALA B C 1
ATOM 1346 O O . ALA B 2 22 ? 11.216 7.933 6.920 1.00 11.37 21 ALA B O 1
ATOM 1353 N N . PRO B 2 23 ? 10.182 9.326 5.514 1.00 11.51 22 PRO B N 1
ATOM 1354 C CA . PRO B 2 23 ? 10.280 10.439 6.458 1.00 10.54 22 PRO B CA 1
ATOM 1355 C C . PRO B 2 23 ? 9.674 10.102 7.810 1.00 9.31 22 PRO B C 1
ATOM 1356 O O . PRO B 2 23 ? 8.649 9.412 7.916 1.00 9.71 22 PRO B O 1
ATOM 1367 N N . LEU B 2 24 ? 10.291 10.644 8.861 1.00 9.99 23 LEU B N 1
ATOM 1368 C CA . LEU B 2 24 ? 9.836 10.362 10.215 1.00 11.33 23 LEU B CA 1
ATOM 1369 C C . LEU B 2 24 ? 8.386 10.771 10.414 1.00 9.51 23 LEU B C 1
ATOM 1370 O O . LEU B 2 24 ? 7.639 10.092 11.123 1.00 10.47 23 LEU B O 1
ATOM 1386 N N . GLU B 2 25 ? 7.952 11.859 9.776 1.00 11.64 24 GLU B N 1
ATOM 1387 C CA . GLU B 2 25 ? 6.566 12.275 9.968 1.00 10.29 24 GLU B CA 1
ATOM 1388 C C . GLU B 2 25 ? 5.607 11.221 9.439 1.00 10.39 24 GLU B C 1
ATOM 1389 O O . GLU B 2 25 ? 4.504 11.061 9.968 1.00 10.02 24 GLU B O 1
ATOM 1401 N N . GLU B 2 26 ? 6.009 10.479 8.408 1.00 10.55 25 GLU B N 1
ATOM 1402 C CA . GLU B 2 26 ? 5.137 9.440 7.872 1.00 9.80 25 GLU B CA 1
ATOM 1403 C C . GLU B 2 26 ? 5.109 8.217 8.774 1.00 10.19 25 GLU B C 1
ATOM 1404 O O . GLU B 2 26 ? 4.059 7.605 8.997 1.00 9.36 25 GLU B O 1
ATOM 1416 N N . VAL B 2 27 ? 6.273 7.832 9.274 1.00 9.05 26 VAL B N 1
ATOM 1417 C CA . VAL B 2 27 ? 6.360 6.793 10.289 1.00 8.17 26 VAL B CA 1
ATOM 1418 C C . VAL B 2 27 ? 5.490 7.132 11.478 1.00 10.62 26 VAL B C 1
ATOM 1419 O O . VAL B 2 27 ? 4.705 6.308 11.941 1.00 9.10 26 VAL B O 1
ATOM 1432 N N . LYS B 2 28 ? 5.600 8.360 11.985 1.00 8.88 27 LYS B N 1
ATOM 1433 C CA . LYS B 2 28 ? 4.845 8.721 13.175 1.00 8.58 27 LYS B CA 1
ATOM 1434 C C . LYS B 2 28 ? 3.341 8.734 12.893 1.00 8.41 27 LYS B C 1
ATOM 1435 O O . LYS B 2 28 ? 2.554 8.270 13.716 1.00 9.63 27 LYS B O 1
ATOM 1454 N N . GLU B 2 29 ? 2.928 9.263 11.744 1.00 9.58 28 GLU B N 1
ATOM 1455 C CA . GLU B 2 29 ? 1.506 9.267 11.410 1.00 11.88 28 GLU B CA 1
ATOM 1456 C C . GLU B 2 29 ? 0.918 7.868 11.508 1.00 11.10 28 GLU B C 1
ATOM 1457 O O . GLU B 2 29 ? -0.114 7.651 12.147 1.00 10.56 28 GLU B O 1
ATOM 1465 N N . LEU B 2 30 ? 1.580 6.890 10.893 1.00 8.35 29 LEU B N 1
ATOM 1466 C CA . LEU B 2 30 ? 1.020 5.547 10.873 1.00 7.71 29 LEU B CA 1
ATOM 1467 C C . LEU B 2 30 ? 1.181 4.865 12.222 1.00 10.33 29 LEU B C 1
ATOM 1468 O O . LEU B 2 30 ? 0.256 4.193 12.688 1.00 9.61 29 LEU B O 1
ATOM 1484 N N . ALA B 2 31 ? 2.316 5.066 12.899 1.00 9.14 30 ALA B N 1
ATOM 1485 C CA . ALA B 2 31 ? 2.479 4.468 14.214 1.00 8.35 30 ALA B CA 1
ATOM 1486 C C . ALA B 2 31 ? 1.420 4.985 15.173 1.00 8.53 30 ALA B C 1
ATOM 1487 O O . ALA B 2 31 ? 0.828 4.216 15.933 1.00 8.77 30 ALA B O 1
ATOM 1494 N N . ASP B 2 32 ? 1.161 6.298 15.144 1.00 10.36 31 ASP B N 1
ATOM 1495 C CA . ASP B 2 32 ? 0.161 6.878 16.035 1.00 11.66 31 ASP B CA 1
ATOM 1496 C C . ASP B 2 32 ? -1.240 6.373 15.702 1.00 9.02 31 ASP B C 1
ATOM 1497 O O . ASP B 2 32 ? -2.077 6.199 16.598 1.00 11.56 31 ASP B O 1
ATOM 1506 N N . GLU B 2 33 ? -1.537 6.183 14.419 1.00 9.40 32 GLU B N 1
ATOM 1507 C CA . GLU B 2 33 ? -2.813 5.568 14.059 1.00 11.28 32 GLU B CA 1
ATOM 1508 C C . GLU B 2 33 ? -2.934 4.176 14.676 1.00 10.19 32 GLU B C 1
ATOM 1509 O O . GLU B 2 33 ? -3.955 3.844 15.298 1.00 11.69 32 GLU B O 1
ATOM 1521 N N . ILE B 2 34 ? -1.877 3.359 14.559 1.00 9.54 33 ILE B N 1
ATOM 1522 C CA . ILE B 2 34 ? -1.880 2.022 15.153 1.00 8.33 33 ILE B CA 1
ATOM 1523 C C . ILE B 2 34 ? -2.051 2.085 16.659 1.00 8.25 33 ILE B C 1
ATOM 1524 O O . ILE B 2 34 ? -2.807 1.292 17.236 1.00 9.10 33 ILE B O 1
ATOM 1540 N N . ILE B 2 35 ? -1.329 3.001 17.316 1.00 10.45 34 ILE B N 1
ATOM 1541 C CA . ILE B 2 35 ? -1.386 3.103 18.766 1.00 10.58 34 ILE B CA 1
ATOM 1542 C C . ILE B 2 35 ? -2.806 3.428 19.202 1.00 12.26 34 ILE B C 1
ATOM 1543 O O . ILE B 2 35 ? -3.366 2.776 20.090 1.00 11.91 34 ILE B O 1
ATOM 1559 N N . ALA B 2 36 ? -3.417 4.439 18.575 1.00 11.20 35 ALA B N 1
ATOM 1560 C CA . ALA B 2 36 ? -4.779 4.811 18.960 1.00 13.40 35 ALA B CA 1
ATOM 1561 C C . ALA B 2 36 ? -5.753 3.669 18.701 1.00 12.51 35 ALA B C 1
ATOM 1562 O O . ALA B 2 36 ? -6.647 3.399 19.512 1.00 14.12 35 ALA B O 1
ATOM 1566 N N . GLU B 2 37 ? -5.613 2.999 17.558 1.00 11.25 36 GLU B N 1
ATOM 1567 C CA . GLU B 2 37 ? -6.509 1.900 17.232 1.00 10.56 36 GLU B CA 1
ATOM 1568 C C . GLU B 2 37 ? -6.350 0.742 18.208 1.00 10.76 36 GLU B C 1
ATOM 1569 O O . GLU B 2 37 ? -7.353 0.141 18.627 1.00 12.04 36 GLU B O 1
ATOM 1581 N N . ALA B 2 38 ? -5.103 0.406 18.576 1.00 10.26 37 ALA B N 1
ATOM 1582 C CA . ALA B 2 38 ? -4.869 -0.677 19.530 1.00 9.82 37 ALA B CA 1
ATOM 1583 C C . ALA B 2 38 ? -5.424 -0.331 20.911 1.00 12.36 37 ALA B C 1
ATOM 1584 O O . ALA B 2 38 ? -5.977 -1.196 21.598 1.00 12.67 37 ALA B O 1
ATOM 1591 N N . GLU B 2 39 ? -5.287 0.929 21.334 1.00 13.98 38 GLU B N 1
ATOM 1592 C CA . GLU B 2 39 ? -5.835 1.341 22.623 1.00 14.97 38 GLU B CA 1
ATOM 1593 C C . GLU B 2 39 ? -7.343 1.158 22.642 1.00 18.25 38 GLU B C 1
ATOM 1594 O O . GLU B 2 39 ? -7.909 0.613 23.600 1.00 16.76 38 GLU B O 1
ATOM 1606 N N . ALA B 2 40 ? -8.012 1.592 21.577 1.00 13.98 39 ALA B N 1
ATOM 1607 C CA . ALA B 2 40 ? -9.460 1.429 21.512 1.00 14.46 39 ALA B CA 1
ATOM 1608 C C . ALA B 2 40 ? -9.842 -0.051 21.502 1.00 16.71 39 ALA B C 1
ATOM 1609 O O . ALA B 2 40 ? -10.781 -0.476 22.194 1.00 16.56 39 ALA B O 1
ATOM 1616 N N . ALA B 2 41 ? -9.126 -0.858 20.721 1.00 13.09 40 ALA B N 1
ATOM 1617 C CA . ALA B 2 41 ? -9.423 -2.286 20.654 1.00 13.62 40 ALA B CA 1
ATOM 1618 C C . ALA B 2 41 ? -9.200 -2.974 21.994 1.00 15.41 40 ALA B C 1
ATOM 1619 O O . ALA B 2 41 ? -9.931 -3.909 22.351 1.00 15.08 40 ALA B O 1
ATOM 1626 N N . LEU B 2 42 ? -8.181 -2.546 22.736 1.00 15.27 41 LEU B N 1
ATOM 1627 C CA . LEU B 2 42 ? -7.879 -3.160 24.021 1.00 16.08 41 LEU B CA 1
ATOM 1628 C C . LEU B 2 42 ? -9.023 -2.950 24.996 1.00 20.39 41 LEU B C 1
ATOM 1629 O O . LEU B 2 42 ? -9.375 -3.863 25.750 1.00 18.62 41 LEU B O 1
ATOM 1645 N N . ALA B 2 43 ? -9.615 -1.751 24.989 1.00 18.33 42 ALA B N 1
ATOM 1646 C CA . ALA B 2 43 ? -10.747 -1.471 25.862 1.00 21.92 42 ALA B CA 1
ATOM 1647 C C . ALA B 2 43 ? -11.952 -2.332 25.518 1.00 22.90 42 ALA B C 1
ATOM 1648 O O . ALA B 2 43 ? -12.761 -2.650 26.395 1.00 21.87 42 ALA B O 1
ATOM 1652 N N . GLU B 2 44 ? -12.104 -2.707 24.254 1.00 20.22 43 GLU B N 1
ATOM 1653 C CA . GLU B 2 44 ? -13.279 -3.461 23.849 1.00 19.44 43 GLU B CA 1
ATOM 1654 C C . GLU B 2 44 ? -13.113 -4.955 24.104 1.00 16.13 43 GLU B C 1
ATOM 1655 O O . GLU B 2 44 ? -14.050 -5.626 24.557 1.00 19.51 43 GLU B O 1
ATOM 1667 N N . LYS B 2 45 ? -11.929 -5.483 23.824 1.00 16.58 44 LYS B N 1
ATOM 1668 C CA . LYS B 2 45 ? -11.644 -6.912 23.933 1.00 16.83 44 LYS B CA 1
ATOM 1669 C C . LYS B 2 45 ? -10.239 -7.015 24.496 1.00 15.68 44 LYS B C 1
ATOM 1670 O O . LYS B 2 45 ? -9.255 -7.187 23.761 1.00 14.01 44 LYS B O 1
ATOM 1689 N N . PRO B 2 46 ? -10.090 -6.883 25.808 1.00 12.87 45 PRO B N 1
ATOM 1690 C CA . PRO B 2 46 ? -8.734 -6.900 26.381 1.00 13.11 45 PRO B CA 1
ATOM 1691 C C . PRO B 2 46 ? -8.022 -8.218 26.143 1.00 17.13 45 PRO B C 1
ATOM 1692 O O . PRO B 2 46 ? -8.593 -9.302 26.297 1.00 16.74 45 PRO B O 1
ATOM 1703 N N . SER B 2 47 ? -6.758 -8.112 25.746 1.00 11.01 46 SER B N 1
ATOM 1704 C CA . SER B 2 47 ? -5.911 -9.267 25.577 1.00 11.40 46 SER B CA 1
ATOM 1705 C C . SER B 2 47 ? -4.486 -8.806 25.765 1.00 9.89 46 SER B C 1
ATOM 1706 O O . SER B 2 47 ? -4.157 -7.640 25.505 1.00 9.96 46 SER B O 1
ATOM 1714 N N . VAL B 2 48 ? -3.649 -9.729 26.227 1.00 10.30 47 VAL B N 1
ATOM 1715 C CA . VAL B 2 48 ? -2.217 -9.478 26.247 1.00 13.95 47 VAL B CA 1
ATOM 1716 C C . VAL B 2 48 ? -1.736 -9.122 24.852 1.00 11.86 47 VAL B C 1
ATOM 1717 O O . VAL B 2 48 ? -0.904 -8.239 24.687 1.00 9.66 47 VAL B O 1
ATOM 1730 N N . GLU B 2 49 ? -2.236 -9.812 23.822 1.00 9.39 48 GLU B N 1
ATOM 1731 C CA . GLU B 2 49 ? -1.762 -9.542 22.465 1.00 9.21 48 GLU B CA 1
ATOM 1732 C C . GLU B 2 49 ? -1.938 -8.076 22.082 1.00 8.80 48 GLU B C 1
ATOM 1733 O O . GLU B 2 49 ? -1.017 -7.474 21.530 1.00 8.40 48 GLU B O 1
ATOM 1745 N N . LEU B 2 50 ? -3.105 -7.479 22.357 1.00 7.33 49 LEU B N 1
ATOM 1746 C CA . LEU B 2 50 ? -3.312 -6.079 22.002 1.00 8.11 49 LEU B CA 1
ATOM 1747 C C . LEU B 2 50 ? -2.365 -5.162 22.766 1.00 10.10 49 LEU B C 1
ATOM 1748 O O . LEU B 2 50 ? -1.844 -4.196 22.206 1.00 9.49 49 LEU B O 1
ATOM 1764 N N . LYS B 2 51 ? -2.131 -5.440 24.045 1.00 9.40 50 LYS B N 1
ATOM 1765 C CA . LYS B 2 51 ? -1.157 -4.661 24.801 1.00 8.95 50 LYS B CA 1
ATOM 1766 C C . LYS B 2 51 ? 0.223 -4.752 24.153 1.00 7.81 50 LYS B C 1
ATOM 1767 O O . LYS B 2 51 ? 0.915 -3.744 23.987 1.00 9.19 50 LYS B O 1
ATOM 1786 N N . VAL B 2 52 ? 0.614 -5.941 23.725 1.00 7.77 51 VAL B N 1
ATOM 1787 C CA . VAL B 2 52 ? 1.937 -6.097 23.111 1.00 7.44 51 VAL B CA 1
ATOM 1788 C C . VAL B 2 52 ? 1.997 -5.406 21.755 1.00 7.92 51 VAL B C 1
ATOM 1789 O O . VAL B 2 52 ? 3.013 -4.807 21.405 1.00 8.39 51 VAL B O 1
ATOM 1802 N N . ILE B 2 53 ? 0.920 -5.459 20.973 1.00 7.48 52 ILE B N 1
ATOM 1803 C CA . ILE B 2 53 ? 0.897 -4.765 19.686 1.00 8.45 52 ILE B CA 1
ATOM 1804 C C . ILE B 2 53 ? 1.058 -3.271 19.895 1.00 7.35 52 ILE B C 1
ATOM 1805 O O . ILE B 2 53 ? 1.836 -2.615 19.191 1.00 7.80 52 ILE B O 1
ATOM 1821 N N . LEU B 2 54 ? 0.330 -2.718 20.876 1.00 7.48 53 LEU B N 1
ATOM 1822 C CA . LEU B 2 54 ? 0.466 -1.318 21.246 1.00 8.44 53 LEU B CA 1
ATOM 1823 C C . LEU B 2 54 ? 1.902 -0.991 21.624 1.00 8.51 53 LEU B C 1
ATOM 1824 O O . LEU B 2 54 ? 2.463 0.007 21.154 1.00 8.92 53 LEU B O 1
ATOM 1840 N N . GLU B 2 55 ? 2.503 -1.806 22.478 1.00 8.09 54 GLU B N 1
ATOM 1841 C CA . GLU B 2 55 ? 3.877 -1.556 22.894 1.00 9.92 54 GLU B CA 1
ATOM 1842 C C . GLU B 2 55 ? 4.844 -1.671 21.726 1.00 8.40 54 GLU B C 1
ATOM 1843 O O . GLU B 2 55 ? 5.775 -0.861 21.606 1.00 9.05 54 GLU B O 1
ATOM 1855 N N . LEU B 2 56 ? 4.642 -2.643 20.840 1.00 7.76 55 LEU B N 1
ATOM 1856 C CA . LEU B 2 56 ? 5.501 -2.762 19.668 1.00 7.28 55 LEU B CA 1
ATOM 1857 C C . LEU B 2 56 ? 5.463 -1.499 18.831 1.00 7.05 55 LEU B C 1
ATOM 1858 O O . LEU B 2 56 ? 6.495 -1.050 18.321 1.00 7.74 55 LEU B O 1
ATOM 1874 N N . ALA B 2 57 ? 4.279 -0.928 18.644 1.00 6.83 56 ALA B N 1
ATOM 1875 C CA . ALA B 2 57 ? 4.166 0.282 17.843 1.00 7.26 56 ALA B CA 1
ATOM 1876 C C . ALA B 2 57 ? 4.829 1.456 18.550 1.00 6.55 56 ALA B C 1
ATOM 1877 O O . ALA B 2 57 ? 5.504 2.269 17.911 1.00 7.39 56 ALA B O 1
ATOM 1884 N N . LYS B 2 58 ? 4.650 1.565 19.870 1.00 7.97 57 LYS B N 1
ATOM 1885 C CA . LYS B 2 58 ? 5.274 2.661 20.600 1.00 8.11 57 LYS B CA 1
ATOM 1886 C C . LYS B 2 58 ? 6.785 2.521 20.562 1.00 8.13 57 LYS B C 1
ATOM 1887 O O . LYS B 2 58 ? 7.510 3.508 20.416 1.00 8.15 57 LYS B O 1
ATOM 1906 N N . GLU B 2 59 ? 7.285 1.302 20.698 1.00 7.61 58 GLU B N 1
ATOM 1907 C CA . GLU B 2 59 ? 8.720 1.072 20.693 1.00 7.60 58 GLU B CA 1
ATOM 1908 C C . GLU B 2 59 ? 9.310 1.369 19.328 1.00 7.83 58 GLU B C 1
ATOM 1909 O O . GLU B 2 59 ? 10.396 1.958 19.222 1.00 8.60 58 GLU B O 1
ATOM 1921 N N . LEU B 2 60 ? 8.636 0.953 18.263 1.00 7.26 59 LEU B N 1
ATOM 1922 C CA . LEU B 2 60 ? 9.139 1.225 16.926 1.00 8.10 59 LEU B CA 1
ATOM 1923 C C . LEU B 2 60 ? 9.224 2.714 16.692 1.00 7.97 59 LEU B C 1
ATOM 1924 O O . LEU B 2 60 ? 10.211 3.200 16.126 1.00 7.83 59 LEU B O 1
ATOM 1940 N N . LEU B 2 61 ? 8.191 3.458 17.084 1.00 7.34 60 LEU B N 1
ATOM 1941 C CA . LEU B 2 61 ? 8.225 4.907 16.905 1.00 8.85 60 LEU B CA 1
ATOM 1942 C C . LEU B 2 61 ? 9.338 5.545 17.733 1.00 8.41 60 LEU B C 1
ATOM 1943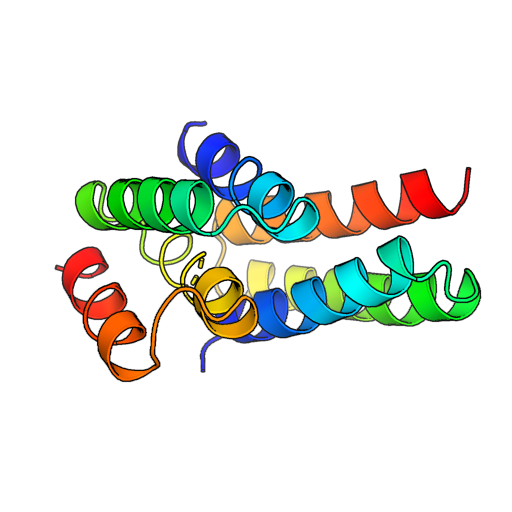 O O . LEU B 2 61 ? 10.063 6.427 17.235 1.00 9.14 60 LEU B O 1
ATOM 1948 N N . GLU B 2 62 ? 9.503 5.118 18.991 1.00 8.99 61 GLU B N 1
ATOM 1949 C CA . GLU B 2 62 ? 10.565 5.661 19.831 1.00 8.62 61 GLU B CA 1
ATOM 1950 C C . GLU B 2 62 ? 11.920 5.440 19.180 1.00 9.73 61 GLU B C 1
ATOM 1951 O O . GLU B 2 62 ? 12.742 6.362 19.099 1.00 10.64 61 GLU B O 1
ATOM 1963 N N . GLU B 2 63 ? 12.159 4.236 18.664 1.00 9.03 62 GLU B N 1
ATOM 1964 C CA . GLU B 2 63 ? 13.433 3.965 18.021 1.00 8.88 62 GLU B CA 1
ATOM 1965 C C . GLU B 2 63 ? 13.600 4.787 16.752 1.00 9.46 62 GLU B C 1
ATOM 1966 O O . GLU B 2 63 ? 14.701 5.268 16.467 1.00 9.14 62 GLU B O 1
ATOM 1972 N N . ALA B 2 64 ? 12.516 4.999 15.998 1.00 9.34 63 ALA B N 1
ATOM 1973 C CA . ALA B 2 64 ? 12.601 5.732 14.744 1.00 6.86 63 ALA B CA 1
ATOM 1974 C C . ALA B 2 64 ? 12.959 7.185 14.977 1.00 6.97 63 ALA B C 1
ATOM 1975 O O . ALA B 2 64 ? 13.646 7.781 14.143 1.00 9.13 63 ALA B O 1
ATOM 1982 N N . GLU B 2 65 ? 12.533 7.752 16.108 1.00 8.10 64 GLU B N 1
ATOM 1983 C CA . GLU B 2 65 ? 12.801 9.150 16.414 1.00 8.75 64 GLU B CA 1
ATOM 1984 C C . GLU B 2 65 ? 14.249 9.380 16.834 1.00 9.23 64 GLU B C 1
ATOM 1985 O O . GLU B 2 65 ? 14.772 10.492 16.681 1.00 9.28 64 GLU B O 1
ATOM 1991 N N . LYS B 2 66 ? 14.916 8.376 17.386 1.00 8.15 65 LYS B N 1
ATOM 1992 C CA . LYS B 2 66 ? 16.303 8.534 17.867 1.00 9.23 65 LYS B CA 1
ATOM 1993 C C . LYS B 2 66 ? 17.241 8.930 16.745 1.00 12.29 65 LYS B C 1
ATOM 1994 O O . LYS B 2 66 ? 17.097 8.435 15.637 1.00 8.17 65 LYS B O 1
#

Foldseek 3Di:
DVLVVLQVQLVVCLVVLPLVSLVVSLVVLLVVLPLVSNLSLVSSVVSVSDDPVVSVVSNVSSPD/DDQVVVLVVLVVVLVVCVVVVPDLVVNCVSLVVSLVSLVVVCVVPNDPVSVVSNVVSVVVSVVSVD